Protein AF-A0A3N4JSL8-F1 (afdb_monomer)

Foldseek 3Di:
DPPPPPPPDDQCDADPQQQGQLLVCLLVLVLVSNVVQVVDPSHDQLRDGNQQQGSLLNNLQVLSLSSNLVSVPDPPDQQQRATNQNDGSLLNNLVDPPNVSSNVSSVVDPNHDQCRATNVGDGSD

Sequence (125 aa):
MSPVARDDVNPGTADDTDRTPLWWAARFGHDGVARLLLTRDDIHPNEPNNQGETPLWQAATPGHESVVRLLLTCNDINPDKPNIDGHTPLLQAASFDGHDGVVRLLLKRQDVNPDKPDLFGRTSL

InterPro domains:
  IPR002110 Ankyrin repeat [PF00023] (85-118)
  IPR002110 Ankyrin repeat [PF12796] (10-80)
  IPR002110 Ankyrin repeat [PS50088] (51-72)
  IPR002110 Ankyrin repeat [SM00248] (17-47)
  IPR002110 Ankyrin repeat [SM00248] (51-81)
  IPR002110 Ankyrin repeat [SM00248] (85-116)
  IPR036770 Ankyrin repeat-containing domain superfamily [G3DSA:1.25.40.20] (5-125)
  IPR036770 Ankyrin repeat-containing domain superfamily [SSF48403] (9-125)

Nearest PDB structures (foldseek):
  5et1-assembly2_B  TM=9.033E-01  e=1.658E-05  Mus musculus
  5et0-assembly2_C  TM=9.103E-01  e=2.287E-05  Mus musculus
  8pef-assembly1_A  TM=9.264E-01  e=3.704E-05  Homo sapiens
  5et0-assembly1_A  TM=9.108E-01  e=3.328E-05  Mus musculus
  5d68-assembly3_C  TM=8.826E-01  e=4.843E-05  Homo sapiens

Radius of gyration: 14.64 Å; Cα contacts (8 Å, |Δi|>4): 208; chains: 1; bounding box: 33×27×52 Å

Secondary structure (DSSP, 8-state):
------TT--TT---TTS--HHHHHHHHT-HHHHHHHTTSTT--TT---TTS--HHHHHHTTT-HHHHHHHTTSTT--TT---TTS--HHHHHHTSTT-HHHHHHHHT-TT--TT---TTS----

Solvent-accessible surface area (backbone atoms only — not comparable to full-atom values): 6980 Å² total; per-residue (Å²): 134,79,81,82,73,64,88,85,63,68,72,59,59,50,50,104,54,40,44,25,55,51,31,54,23,19,53,73,46,36,44,73,56,35,51,59,51,70,73,40,90,79,50,67,75,62,58,36,25,82,57,37,46,22,18,53,34,34,8,24,57,81,38,28,43,71,34,37,57,54,51,71,67,45,91,84,54,64,74,52,59,40,24,78,65,35,48,24,24,50,38,45,16,58,72,44,90,90,17,63,66,37,39,56,58,47,71,70,38,89,76,44,65,62,76,54,53,25,79,84,68,52,50,49,118

Mean predicted aligned error: 4.63 Å

Structure (mmCIF, N/CA/C/O backbone):
data_AF-A0A3N4JSL8-F1
#
_entry.id   AF-A0A3N4JSL8-F1
#
loop_
_atom_site.group_PDB
_atom_site.id
_atom_site.type_symbol
_atom_site.label_atom_id
_atom_site.label_alt_id
_atom_site.label_comp_id
_atom_site.label_asym_id
_atom_site.label_entity_id
_atom_site.label_seq_id
_atom_site.pdbx_PDB_ins_code
_atom_site.Cartn_x
_atom_site.Cartn_y
_atom_site.Cartn_z
_atom_site.occupancy
_atom_site.B_iso_or_equiv
_atom_site.auth_seq_id
_atom_site.auth_comp_id
_atom_site.auth_asym_id
_atom_site.auth_atom_id
_atom_site.pdbx_PDB_model_num
ATOM 1 N N . MET A 1 1 ? 7.280 2.026 -32.093 1.00 37.75 1 MET A N 1
ATOM 2 C CA . MET A 1 1 ? 8.493 1.735 -31.304 1.00 37.75 1 MET A CA 1
ATOM 3 C C . MET A 1 1 ? 8.029 1.096 -30.012 1.00 37.75 1 MET A C 1
ATOM 5 O O . MET A 1 1 ? 7.580 1.814 -29.130 1.00 37.75 1 MET A O 1
ATOM 9 N N . SER A 1 2 ? 8.010 -0.234 -29.950 1.00 38.78 2 SER A N 1
ATOM 10 C CA . SER A 1 2 ? 7.727 -0.941 -28.698 1.00 38.78 2 SER A CA 1
ATOM 11 C C . SER A 1 2 ? 8.917 -0.725 -27.758 1.00 38.78 2 SER A C 1
ATOM 13 O O . SER A 1 2 ? 10.052 -0.824 -28.233 1.00 38.78 2 SER A O 1
ATOM 15 N N . PRO A 1 3 ? 8.708 -0.380 -26.478 1.00 47.50 3 PRO A N 1
ATOM 16 C CA . PRO A 1 3 ? 9.803 -0.289 -25.525 1.00 47.50 3 PRO A CA 1
ATOM 17 C C . PRO A 1 3 ? 10.498 -1.647 -25.479 1.00 47.50 3 PRO A C 1
ATOM 19 O O . PRO A 1 3 ? 9.839 -2.671 -25.310 1.00 47.50 3 PRO A O 1
ATOM 22 N N . VAL A 1 4 ? 11.817 -1.665 -25.659 1.00 47.88 4 VAL A N 1
ATOM 23 C CA . VAL A 1 4 ? 12.622 -2.849 -25.358 1.00 47.88 4 VAL A CA 1
ATOM 24 C C . VAL A 1 4 ? 12.603 -2.976 -23.841 1.00 47.88 4 VAL A C 1
ATOM 26 O O . VAL A 1 4 ? 13.398 -2.343 -23.147 1.00 47.88 4 VAL A O 1
ATOM 29 N N . ALA A 1 5 ? 11.631 -3.722 -23.317 1.00 52.47 5 ALA A N 1
ATOM 30 C CA . ALA A 1 5 ? 11.745 -4.264 -21.980 1.00 52.47 5 ALA A CA 1
ATOM 31 C C . ALA A 1 5 ? 13.013 -5.121 -21.985 1.00 52.47 5 ALA A C 1
ATOM 33 O O . ALA A 1 5 ? 13.186 -6.014 -22.812 1.00 52.47 5 ALA A O 1
ATOM 34 N N . ARG A 1 6 ? 13.959 -4.754 -21.130 1.00 57.19 6 ARG A N 1
ATOM 35 C CA . ARG A 1 6 ? 15.118 -5.575 -20.827 1.00 57.19 6 ARG A CA 1
ATOM 36 C C . ARG A 1 6 ? 14.600 -6.793 -20.060 1.00 57.19 6 ARG A C 1
ATOM 38 O O . ARG A 1 6 ? 14.339 -6.687 -18.867 1.00 57.19 6 ARG A O 1
ATOM 45 N N . ASP A 1 7 ? 14.361 -7.896 -20.773 1.00 55.50 7 ASP A N 1
ATOM 46 C CA . ASP A 1 7 ? 13.850 -9.169 -20.225 1.00 55.50 7 ASP A CA 1
ATOM 47 C C . ASP A 1 7 ? 14.785 -9.793 -19.165 1.00 55.50 7 ASP A C 1
ATOM 49 O O . ASP A 1 7 ? 14.429 -10.777 -18.523 1.00 55.50 7 ASP A O 1
ATOM 53 N N . ASP A 1 8 ? 15.977 -9.227 -18.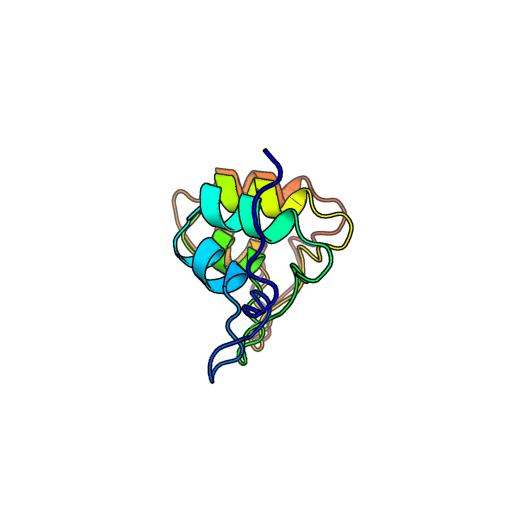957 1.00 63.66 8 ASP A N 1
ATOM 54 C CA . ASP A 1 8 ? 16.953 -9.616 -17.937 1.00 63.66 8 ASP A CA 1
ATOM 55 C C . ASP A 1 8 ? 16.745 -8.934 -16.573 1.00 63.66 8 ASP A C 1
ATOM 57 O O . ASP A 1 8 ? 17.347 -9.357 -15.585 1.00 63.66 8 ASP A O 1
ATOM 61 N N . VAL A 1 9 ? 15.892 -7.907 -16.480 1.00 64.94 9 VAL A N 1
ATOM 62 C CA . VAL A 1 9 ? 15.580 -7.233 -15.211 1.00 64.94 9 VAL A CA 1
ATOM 63 C C . VAL A 1 9 ? 14.206 -7.680 -14.725 1.00 64.94 9 VAL A C 1
ATOM 65 O O . VAL A 1 9 ? 13.203 -7.400 -15.375 1.00 64.94 9 VAL A O 1
ATOM 68 N N . ASN A 1 10 ? 14.153 -8.325 -13.557 1.00 76.31 10 ASN A N 1
ATOM 69 C CA . ASN A 1 10 ? 12.908 -8.615 -12.845 1.00 76.31 10 ASN A CA 1
ATOM 70 C C . ASN A 1 10 ? 12.588 -7.451 -11.881 1.00 76.31 10 ASN A C 1
ATOM 72 O O . ASN A 1 10 ? 13.168 -7.379 -10.795 1.00 76.31 10 ASN A O 1
ATOM 76 N N . PRO A 1 11 ? 11.678 -6.525 -12.235 1.00 74.19 11 PRO A N 1
ATOM 77 C CA . PRO A 1 11 ? 11.343 -5.387 -11.384 1.00 74.19 11 PRO A CA 1
ATOM 78 C C . PRO A 1 11 ? 10.478 -5.764 -10.173 1.00 74.19 11 PRO A C 1
ATOM 80 O O . PRO A 1 11 ? 10.131 -4.882 -9.393 1.00 74.19 11 PRO A O 1
ATOM 83 N N . GLY A 1 12 ? 10.117 -7.039 -10.009 1.00 78.56 12 GLY A N 1
ATOM 84 C CA . GLY A 1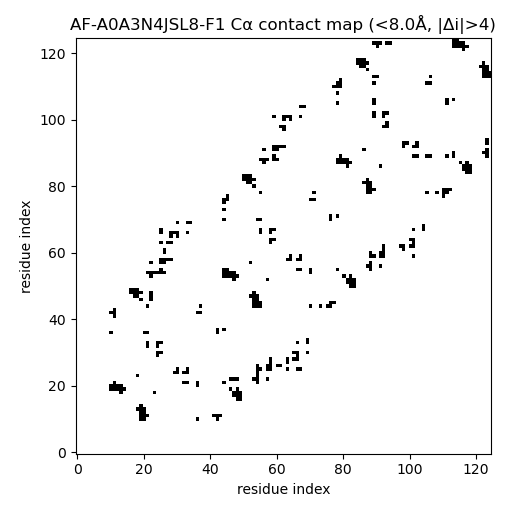 12 ? 9.497 -7.572 -8.798 1.00 78.56 12 GLY A CA 1
ATOM 85 C C . GLY A 1 12 ? 10.506 -8.060 -7.754 1.00 78.56 12 GLY A C 1
ATOM 86 O O . GLY A 1 12 ? 10.107 -8.365 -6.636 1.00 78.56 12 GLY A O 1
ATOM 87 N N . THR A 1 13 ? 11.806 -8.140 -8.077 1.00 86.56 13 THR A N 1
ATOM 88 C CA . THR A 1 13 ? 12.820 -8.611 -7.118 1.00 86.56 13 THR A CA 1
ATOM 89 C C . THR A 1 13 ? 12.963 -7.638 -5.954 1.00 86.56 13 THR A C 1
ATOM 91 O O . THR A 1 13 ? 13.188 -6.445 -6.153 1.00 86.56 13 THR A O 1
ATOM 94 N N . ALA A 1 14 ? 12.830 -8.162 -4.741 1.00 90.19 14 ALA A N 1
ATOM 95 C CA . ALA A 1 14 ? 12.967 -7.397 -3.518 1.00 90.19 14 ALA A CA 1
ATOM 96 C C . ALA A 1 14 ? 14.425 -7.304 -3.036 1.00 90.19 14 ALA A C 1
ATOM 98 O O . ALA A 1 14 ? 15.265 -8.122 -3.413 1.00 90.19 14 ALA A O 1
ATOM 99 N N . ASP A 1 15 ? 14.718 -6.299 -2.208 1.00 92.12 15 ASP A N 1
ATOM 100 C CA . ASP A 1 15 ? 15.977 -6.237 -1.454 1.00 92.12 15 ASP A CA 1
ATOM 101 C C . ASP A 1 15 ? 15.998 -7.225 -0.268 1.00 92.12 15 ASP A C 1
ATOM 103 O O . ASP A 1 15 ? 15.024 -7.931 -0.017 1.00 92.12 15 ASP A O 1
ATOM 107 N N . ASP A 1 16 ? 17.094 -7.251 0.501 1.00 94.12 16 ASP A N 1
ATOM 108 C CA . ASP A 1 16 ? 17.278 -8.143 1.665 1.00 94.12 16 ASP A CA 1
ATOM 109 C C . ASP A 1 16 ? 16.257 -7.919 2.806 1.00 94.12 16 ASP A C 1
ATOM 111 O O . ASP A 1 16 ? 16.291 -8.599 3.834 1.00 94.12 16 ASP A O 1
ATOM 115 N N . THR A 1 17 ? 15.368 -6.935 2.660 1.00 94.81 17 THR A N 1
ATOM 116 C CA . THR A 1 17 ? 14.274 -6.632 3.589 1.00 94.81 17 THR A CA 1
ATOM 117 C C . THR A 1 17 ? 12.895 -6.772 2.943 1.00 94.81 17 THR A C 1
ATOM 119 O O . THR A 1 17 ? 11.921 -6.211 3.445 1.00 94.81 17 THR A O 1
ATOM 122 N N . ASP A 1 18 ? 12.801 -7.515 1.841 1.00 95.94 18 ASP A N 1
ATOM 123 C CA . ASP A 1 18 ? 11.579 -7.764 1.071 1.00 95.94 18 ASP A CA 1
ATOM 124 C C . ASP A 1 18 ? 10.954 -6.489 0.463 1.00 95.94 18 ASP A C 1
ATOM 126 O O . ASP A 1 18 ? 9.770 -6.442 0.128 1.00 95.94 18 ASP A O 1
ATOM 130 N N . ARG A 1 19 ? 11.737 -5.419 0.264 1.00 97.25 19 ARG A N 1
ATOM 131 C CA . ARG A 1 19 ? 11.227 -4.195 -0.377 1.00 97.25 19 ARG A CA 1
ATOM 132 C C . ARG A 1 19 ? 11.364 -4.292 -1.887 1.00 97.25 19 ARG A C 1
ATOM 134 O O . ARG A 1 19 ? 12.469 -4.301 -2.427 1.00 97.25 19 ARG A O 1
ATOM 141 N N . THR A 1 20 ? 10.231 -4.296 -2.577 1.00 97.00 20 THR A N 1
ATOM 142 C CA . THR A 1 20 ? 10.179 -4.260 -4.043 1.00 97.00 20 THR A CA 1
ATOM 143 C C . THR A 1 20 ? 10.455 -2.848 -4.592 1.00 97.00 20 THR A C 1
ATOM 145 O O . THR A 1 20 ? 10.307 -1.845 -3.886 1.00 97.00 20 THR A O 1
ATOM 148 N N . PRO A 1 21 ? 10.793 -2.701 -5.882 1.00 97.56 21 PRO A N 1
ATOM 149 C CA . PRO A 1 21 ? 10.846 -1.397 -6.541 1.00 97.56 21 PRO A CA 1
ATOM 150 C C . PRO A 1 21 ? 9.556 -0.576 -6.403 1.00 97.56 21 PRO A C 1
ATOM 152 O O . PRO A 1 21 ? 9.622 0.645 -6.250 1.00 97.56 21 PRO A O 1
ATOM 155 N N . LEU A 1 22 ? 8.384 -1.226 -6.398 1.00 98.38 22 LEU A N 1
ATOM 156 C CA . LEU A 1 22 ? 7.103 -0.545 -6.185 1.00 98.38 22 LEU A CA 1
ATOM 157 C C . LEU A 1 22 ? 6.982 -0.015 -4.753 1.00 98.38 22 LEU A C 1
ATOM 159 O O . LEU A 1 22 ? 6.504 1.101 -4.556 1.00 98.38 22 LEU A O 1
ATOM 163 N N . TRP A 1 23 ? 7.468 -0.775 -3.768 1.00 98.44 23 TRP A N 1
ATOM 164 C CA . TRP A 1 23 ? 7.551 -0.336 -2.376 1.00 98.44 23 TRP A CA 1
ATOM 165 C C . TRP A 1 23 ? 8.385 0.946 -2.245 1.00 98.44 23 TRP A C 1
ATOM 167 O O . TRP A 1 23 ? 7.945 1.921 -1.634 1.00 98.44 23 TRP A O 1
ATOM 177 N N . TRP A 1 24 ? 9.557 0.989 -2.888 1.00 98.25 24 TRP A N 1
ATOM 178 C CA . TRP A 1 24 ? 10.427 2.169 -2.874 1.00 98.25 24 TRP A CA 1
ATOM 179 C C . TRP A 1 24 ? 9.808 3.367 -3.596 1.00 98.25 24 TRP A C 1
ATOM 181 O O . TRP A 1 24 ? 9.838 4.483 -3.071 1.00 98.25 24 TRP A O 1
ATOM 191 N N . ALA A 1 25 ? 9.202 3.142 -4.765 1.00 98.56 25 ALA A N 1
ATOM 192 C CA . ALA A 1 25 ? 8.494 4.191 -5.491 1.00 98.56 25 ALA A CA 1
ATOM 193 C C . ALA A 1 25 ? 7.353 4.781 -4.651 1.00 98.56 25 ALA A C 1
ATOM 195 O O . ALA A 1 25 ? 7.163 5.998 -4.637 1.00 98.56 25 ALA A O 1
ATOM 196 N N . ALA A 1 26 ? 6.635 3.936 -3.910 1.00 98.75 26 ALA A N 1
ATOM 197 C CA . ALA A 1 26 ? 5.559 4.363 -3.036 1.00 98.75 26 ALA A CA 1
ATOM 198 C C . ALA A 1 26 ? 6.049 5.167 -1.832 1.00 98.75 26 ALA A C 1
ATOM 200 O O . ALA A 1 26 ? 5.531 6.256 -1.598 1.00 98.75 26 ALA A O 1
ATOM 201 N N . ARG A 1 27 ? 7.093 4.703 -1.136 1.00 98.38 27 ARG A N 1
ATOM 202 C CA . ARG A 1 27 ? 7.686 5.405 0.015 1.00 98.38 27 ARG A CA 1
ATOM 203 C C . ARG A 1 27 ? 8.157 6.821 -0.316 1.00 98.38 27 ARG A C 1
ATOM 205 O O . ARG A 1 27 ? 8.020 7.732 0.499 1.00 98.38 27 ARG A O 1
ATOM 212 N N . PHE A 1 28 ? 8.732 7.008 -1.500 1.00 98.44 28 PHE A N 1
ATOM 213 C CA . PHE A 1 28 ? 9.281 8.299 -1.914 1.00 98.44 28 PHE A CA 1
ATOM 214 C C . PHE A 1 28 ? 8.331 9.133 -2.779 1.00 98.44 28 PHE A C 1
ATOM 216 O O . PHE A 1 28 ? 8.675 10.257 -3.135 1.00 98.44 28 PHE A O 1
ATOM 223 N N . GLY A 1 29 ? 7.142 8.623 -3.111 1.00 98.38 29 GLY A N 1
ATOM 224 C CA . GLY A 1 29 ? 6.151 9.376 -3.882 1.00 98.38 29 GLY A CA 1
ATOM 225 C C . GLY A 1 29 ? 6.469 9.474 -5.378 1.00 98.38 29 GLY A C 1
ATOM 226 O O . GLY A 1 29 ? 6.016 10.401 -6.044 1.00 98.38 29 GLY A O 1
ATOM 227 N N . HIS A 1 30 ? 7.247 8.536 -5.925 1.00 98.56 30 HIS A N 1
ATOM 228 C CA . HIS A 1 30 ? 7.648 8.519 -7.334 1.00 98.56 30 HIS A CA 1
ATOM 229 C C . HIS A 1 30 ? 6.503 7.985 -8.210 1.00 98.56 30 HIS A C 1
ATOM 231 O O . HIS A 1 30 ? 6.527 6.844 -8.679 1.00 98.56 30 HIS A O 1
ATOM 237 N N . ASP A 1 31 ? 5.494 8.817 -8.443 1.00 97.50 31 ASP A N 1
ATOM 238 C CA . ASP A 1 31 ? 4.273 8.490 -9.186 1.00 97.50 31 ASP A CA 1
ATOM 239 C C . ASP A 1 31 ? 4.536 7.952 -10.603 1.00 97.50 31 ASP A C 1
ATOM 241 O O . ASP A 1 31 ? 3.909 6.974 -11.016 1.00 97.50 31 ASP A O 1
ATOM 245 N N . GLY A 1 32 ? 5.493 8.533 -11.333 1.00 98.19 32 GLY A N 1
ATOM 246 C CA . GLY A 1 32 ? 5.878 8.061 -12.665 1.00 98.19 32 GLY A CA 1
ATOM 247 C C . GLY A 1 32 ? 6.475 6.650 -12.653 1.00 98.19 32 GLY A C 1
ATOM 248 O O . GLY A 1 32 ? 6.147 5.832 -13.514 1.00 98.19 32 GLY A O 1
ATOM 249 N N . VAL A 1 33 ? 7.303 6.340 -11.649 1.00 98.12 33 VAL A N 1
ATOM 250 C CA . VAL A 1 33 ? 7.920 5.013 -11.486 1.00 98.12 33 VAL A CA 1
ATOM 251 C C . VAL A 1 33 ? 6.876 3.994 -11.042 1.00 98.12 33 VAL A C 1
ATOM 253 O O . VAL A 1 33 ? 6.783 2.926 -11.640 1.00 98.12 33 VAL A O 1
ATOM 256 N N . ALA A 1 34 ? 6.043 4.339 -10.056 1.00 98.31 34 ALA A N 1
ATOM 257 C CA . ALA A 1 34 ? 4.953 3.480 -9.603 1.00 98.31 34 ALA A CA 1
ATOM 258 C C . ALA A 1 34 ? 3.995 3.144 -10.757 1.00 98.31 34 ALA A C 1
ATOM 260 O O . ALA A 1 34 ? 3.634 1.985 -10.942 1.00 98.31 34 ALA A O 1
ATOM 261 N N . ARG A 1 35 ? 3.645 4.136 -11.590 1.00 98.19 35 ARG A N 1
ATOM 262 C CA . ARG A 1 35 ? 2.793 3.924 -12.768 1.00 98.19 35 ARG A CA 1
ATOM 263 C C . ARG A 1 35 ? 3.438 2.974 -13.759 1.00 98.19 35 ARG A C 1
ATOM 265 O O . ARG A 1 35 ? 2.758 2.075 -14.228 1.00 98.19 35 ARG A O 1
ATOM 272 N N . LEU A 1 36 ? 4.721 3.162 -14.068 1.00 97.25 36 LEU A N 1
ATOM 273 C CA . LEU A 1 36 ? 5.443 2.282 -14.983 1.00 97.25 36 LEU A CA 1
ATOM 274 C C . LEU A 1 36 ? 5.463 0.835 -14.471 1.00 97.25 36 LEU A C 1
ATOM 276 O O . LEU A 1 36 ? 5.175 -0.080 -15.236 1.00 97.25 36 LEU A O 1
ATOM 280 N N . LEU A 1 37 ? 5.755 0.631 -13.186 1.00 96.75 37 LEU A N 1
ATOM 281 C CA . LEU A 1 37 ? 5.788 -0.700 -12.577 1.00 96.75 37 LEU A CA 1
ATOM 282 C C . LEU A 1 37 ? 4.416 -1.386 -12.639 1.00 96.75 37 LEU A C 1
ATOM 284 O O . LEU A 1 37 ? 4.328 -2.522 -13.088 1.00 96.75 37 LEU A O 1
ATOM 288 N N . LEU A 1 38 ? 3.343 -0.672 -12.296 1.00 96.38 38 LEU A N 1
ATOM 289 C CA . LEU A 1 38 ? 1.973 -1.202 -12.297 1.00 96.38 38 LEU A CA 1
ATOM 290 C C . LEU A 1 38 ? 1.394 -1.486 -13.698 1.00 96.38 38 LEU A C 1
ATOM 292 O O . LEU A 1 38 ? 0.278 -1.985 -13.795 1.00 96.38 38 LEU A O 1
ATOM 296 N N . THR A 1 39 ? 2.113 -1.177 -14.786 1.00 95.38 39 THR A N 1
ATOM 297 C CA . THR A 1 39 ? 1.725 -1.628 -16.141 1.00 95.38 39 THR A CA 1
ATOM 298 C C . THR A 1 39 ? 2.150 -3.059 -16.450 1.00 95.38 39 THR A C 1
ATOM 300 O O . THR A 1 39 ? 1.793 -3.574 -17.509 1.00 95.38 39 THR A O 1
ATOM 303 N N . ARG A 1 40 ? 2.937 -3.686 -15.572 1.00 92.75 40 ARG A N 1
ATOM 304 C CA . ARG A 1 40 ? 3.423 -5.048 -15.765 1.00 92.75 40 ARG A CA 1
ATOM 305 C C . ARG A 1 40 ? 2.595 -6.042 -14.960 1.00 92.75 40 ARG A C 1
ATOM 307 O O . ARG A 1 40 ? 2.311 -5.806 -13.791 1.00 92.75 40 ARG A O 1
ATOM 314 N N . ASP A 1 41 ? 2.300 -7.180 -15.576 1.00 90.00 41 ASP A N 1
ATOM 315 C CA . ASP A 1 41 ? 1.490 -8.243 -14.971 1.00 90.00 41 ASP A CA 1
ATOM 316 C C . ASP A 1 41 ? 2.232 -9.028 -13.871 1.00 90.00 41 ASP A C 1
ATOM 318 O O . ASP A 1 41 ? 1.603 -9.711 -13.068 1.00 90.00 41 ASP A O 1
ATOM 322 N N . ASP A 1 42 ? 3.567 -8.943 -13.826 1.00 89.88 42 ASP A N 1
ATOM 323 C CA . ASP A 1 42 ? 4.427 -9.617 -12.841 1.00 89.88 42 ASP A CA 1
ATOM 324 C C . ASP A 1 42 ? 4.648 -8.803 -11.554 1.00 89.88 42 ASP A C 1
ATOM 326 O O . ASP A 1 42 ? 5.382 -9.232 -10.663 1.00 89.88 42 ASP A O 1
ATOM 330 N N . ILE A 1 43 ? 4.025 -7.626 -11.442 1.00 94.25 43 ILE A N 1
ATOM 331 C CA . ILE A 1 43 ? 4.101 -6.776 -10.255 1.00 94.25 43 ILE A CA 1
ATOM 332 C C . ILE A 1 43 ? 2.878 -7.001 -9.372 1.00 94.25 43 ILE A C 1
ATOM 334 O O . ILE A 1 43 ? 1.742 -6.747 -9.760 1.00 94.25 43 ILE A O 1
ATOM 338 N N . HIS A 1 44 ? 3.134 -7.404 -8.131 1.00 95.75 44 HIS A N 1
ATOM 339 C CA . HIS A 1 44 ? 2.113 -7.613 -7.114 1.00 95.75 44 HIS A CA 1
ATOM 340 C C . HIS A 1 44 ? 2.026 -6.382 -6.186 1.00 95.75 44 HIS A C 1
ATOM 342 O O . HIS A 1 44 ? 2.946 -6.124 -5.404 1.00 95.75 44 HIS A O 1
ATOM 348 N N . PRO A 1 45 ? 0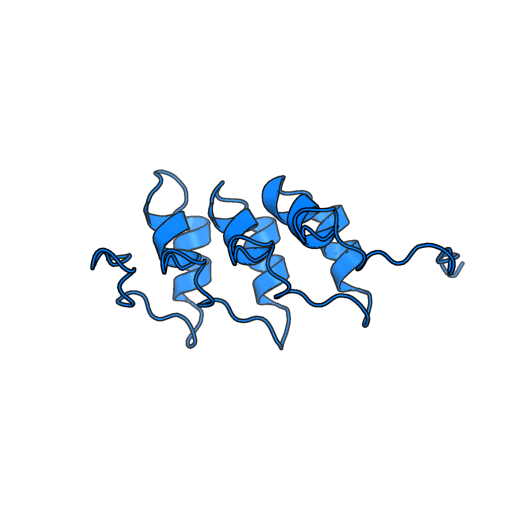.934 -5.592 -6.228 1.00 97.12 45 PRO A N 1
ATOM 349 C CA . PRO A 1 45 ? 0.853 -4.299 -5.538 1.00 97.12 45 PRO A CA 1
ATOM 350 C C . PRO A 1 45 ? 0.734 -4.399 -4.010 1.00 97.12 45 PRO A C 1
ATOM 352 O O . PRO A 1 45 ? 0.856 -3.391 -3.313 1.00 97.12 45 PRO A O 1
ATOM 355 N N . ASN A 1 46 ? 0.501 -5.605 -3.488 1.00 98.00 46 ASN A N 1
ATOM 356 C CA . ASN A 1 46 ? 0.335 -5.877 -2.062 1.00 98.00 46 ASN A CA 1
ATOM 357 C C . ASN A 1 46 ? 1.559 -6.521 -1.401 1.00 98.00 46 ASN A C 1
ATOM 359 O O . ASN A 1 46 ? 1.465 -6.845 -0.215 1.00 98.00 46 ASN A O 1
ATOM 363 N N . GLU A 1 47 ? 2.662 -6.731 -2.130 1.00 97.00 47 GLU A N 1
ATOM 364 C CA . GLU A 1 47 ? 3.867 -7.367 -1.578 1.00 97.00 47 GLU A CA 1
ATOM 365 C C . GLU A 1 47 ? 4.435 -6.531 -0.431 1.00 97.00 47 GLU A C 1
ATOM 367 O O . GLU A 1 47 ? 4.849 -5.387 -0.654 1.00 97.00 47 GLU A O 1
ATOM 372 N N . PRO A 1 48 ? 4.407 -7.045 0.807 1.00 97.69 48 PRO A N 1
ATOM 373 C CA . PRO A 1 48 ? 4.922 -6.317 1.945 1.00 97.69 48 PRO A CA 1
ATOM 374 C C . PRO A 1 48 ? 6.436 -6.493 2.065 1.00 97.69 48 PRO A C 1
ATOM 376 O O . PRO A 1 48 ? 6.991 -7.502 1.643 1.00 97.69 48 PRO A O 1
ATOM 379 N N . ASN A 1 49 ? 7.082 -5.554 2.749 1.00 97.88 49 ASN A N 1
ATOM 380 C CA . ASN A 1 49 ? 8.407 -5.817 3.302 1.00 97.88 49 ASN A CA 1
ATOM 381 C C . ASN A 1 49 ? 8.335 -6.798 4.494 1.00 97.88 49 ASN A C 1
ATOM 383 O O . ASN A 1 49 ? 7.255 -7.198 4.943 1.00 97.88 49 ASN A O 1
ATOM 387 N N . ASN A 1 50 ? 9.482 -7.112 5.094 1.00 97.69 50 ASN A N 1
ATOM 388 C CA . ASN A 1 50 ? 9.572 -7.982 6.273 1.00 97.69 50 ASN A CA 1
ATOM 389 C C . ASN A 1 50 ? 8.930 -7.402 7.562 1.00 97.69 50 ASN A C 1
ATOM 391 O O . ASN A 1 50 ? 8.882 -8.084 8.587 1.00 97.69 50 ASN A O 1
ATOM 395 N N . GLN A 1 51 ? 8.420 -6.165 7.538 1.00 98.19 51 GLN A N 1
ATOM 396 C CA . GLN A 1 51 ? 7.586 -5.560 8.590 1.00 98.19 51 GLN A CA 1
ATOM 397 C C . GLN A 1 51 ? 6.088 -5.583 8.239 1.00 98.19 51 GLN A C 1
ATOM 399 O O . GLN A 1 51 ? 5.266 -5.007 8.953 1.00 98.19 51 GLN A O 1
ATOM 404 N N . GLY A 1 52 ? 5.689 -6.256 7.160 1.00 98.06 52 GLY A N 1
ATOM 405 C CA . GLY A 1 52 ? 4.292 -6.305 6.731 1.00 98.06 52 GLY A CA 1
ATOM 406 C C . GLY A 1 52 ? 3.815 -5.026 6.031 1.00 98.06 52 GLY A C 1
ATOM 407 O O . GLY A 1 52 ? 2.633 -4.916 5.712 1.00 98.06 52 GLY A O 1
ATOM 408 N N . GLU A 1 53 ? 4.701 -4.059 5.782 1.00 98.50 53 GLU A N 1
ATOM 409 C CA . GLU A 1 53 ? 4.352 -2.761 5.205 1.00 98.50 53 GLU A CA 1
ATOM 410 C C . GLU A 1 53 ? 4.262 -2.876 3.681 1.00 98.50 53 GLU A C 1
ATOM 412 O O . GLU A 1 53 ? 5.261 -3.131 3.005 1.00 98.50 53 GLU A O 1
ATOM 417 N N . THR A 1 54 ? 3.067 -2.668 3.134 1.00 98.62 54 THR A N 1
ATOM 418 C CA . THR A 1 54 ? 2.815 -2.684 1.686 1.00 98.62 54 THR A CA 1
ATOM 419 C C . THR A 1 54 ? 3.233 -1.370 1.014 1.00 98.62 54 THR A C 1
ATOM 421 O O . THR A 1 54 ? 3.387 -0.349 1.693 1.00 98.62 54 THR A O 1
ATOM 424 N N . PRO A 1 55 ? 3.325 -1.326 -0.329 1.00 98.69 55 PRO A N 1
ATOM 425 C CA . PRO A 1 55 ? 3.468 -0.072 -1.060 1.00 98.69 55 PRO A CA 1
ATOM 426 C C . PRO A 1 55 ? 2.397 0.960 -0.682 1.00 98.69 55 PRO A C 1
ATOM 428 O O . PRO A 1 55 ? 2.713 2.128 -0.482 1.00 98.69 55 PRO A O 1
ATOM 431 N N . LEU A 1 56 ? 1.136 0.548 -0.507 1.00 98.81 56 LEU A N 1
ATOM 432 C CA . LEU A 1 56 ? 0.072 1.475 -0.112 1.00 98.81 56 LEU A CA 1
ATOM 433 C C . LEU A 1 56 ? 0.292 2.042 1.291 1.00 98.81 56 LEU A C 1
ATOM 435 O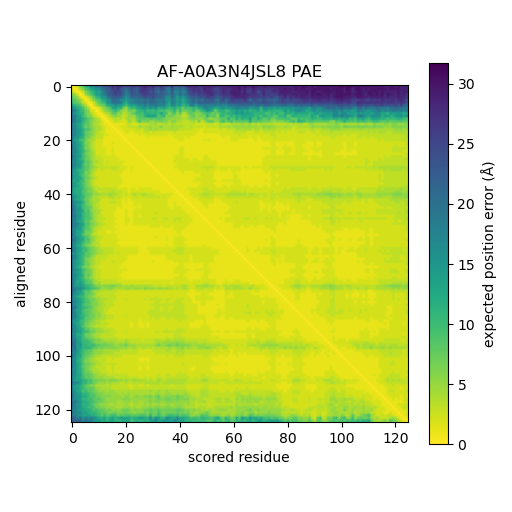 O . LEU A 1 56 ? 0.121 3.245 1.483 1.00 98.81 56 LEU A O 1
ATOM 439 N N . TRP A 1 57 ? 0.711 1.206 2.245 1.00 98.56 57 TRP A N 1
ATOM 440 C CA . TRP A 1 57 ? 1.092 1.663 3.581 1.00 98.56 57 TRP A CA 1
ATOM 441 C C . TRP A 1 57 ? 2.206 2.714 3.491 1.00 98.56 57 TRP A C 1
ATOM 443 O O . TRP A 1 57 ? 2.092 3.799 4.055 1.00 98.56 57 TRP A O 1
ATOM 453 N N . GLN A 1 58 ? 3.241 2.445 2.691 1.00 98.50 58 GLN A N 1
ATOM 454 C CA . GLN A 1 58 ? 4.377 3.352 2.517 1.00 98.50 58 GLN A CA 1
ATOM 455 C C . GLN A 1 58 ? 4.048 4.651 1.783 1.00 98.50 58 GLN A C 1
ATOM 457 O O . GLN A 1 58 ? 4.697 5.658 2.045 1.00 98.50 58 GLN A O 1
ATOM 462 N N . ALA A 1 59 ? 3.062 4.660 0.885 1.00 98.75 59 ALA A N 1
ATOM 463 C CA . ALA A 1 59 ? 2.566 5.895 0.281 1.00 98.75 59 ALA A CA 1
ATOM 464 C C . ALA A 1 59 ? 1.686 6.695 1.256 1.00 98.75 59 ALA A C 1
ATOM 466 O O . ALA A 1 59 ? 1.702 7.925 1.231 1.00 98.75 59 ALA A O 1
ATOM 467 N N . ALA A 1 60 ? 0.930 6.011 2.118 1.00 98.50 60 ALA A N 1
ATOM 468 C CA . ALA A 1 60 ? 0.036 6.644 3.080 1.00 98.50 60 ALA A CA 1
ATOM 469 C C . ALA A 1 60 ? 0.794 7.346 4.221 1.00 98.50 60 ALA A C 1
ATOM 471 O O . ALA A 1 60 ? 0.427 8.460 4.590 1.00 98.50 60 ALA A O 1
ATOM 472 N N . THR A 1 61 ? 1.874 6.740 4.727 1.00 96.44 61 THR A N 1
ATOM 473 C CA . THR A 1 61 ? 2.683 7.265 5.843 1.00 96.44 61 THR A CA 1
ATOM 474 C C . THR A 1 61 ? 3.202 8.696 5.649 1.00 96.44 61 THR A C 1
ATOM 476 O O . THR A 1 61 ? 3.048 9.488 6.569 1.00 96.44 61 THR A O 1
ATOM 479 N N . PRO A 1 62 ? 3.811 9.063 4.509 1.00 97.06 62 PRO A N 1
ATOM 480 C CA . PRO A 1 62 ? 4.242 10.431 4.207 1.00 97.06 62 PRO A CA 1
ATOM 481 C C . PRO A 1 62 ? 3.182 11.264 3.458 1.00 97.06 62 PRO A C 1
ATOM 483 O O . PRO A 1 62 ? 3.500 12.352 2.985 1.00 97.06 62 PRO A O 1
ATOM 486 N N . GLY A 1 63 ? 1.959 10.749 3.274 1.00 97.88 63 GLY A N 1
ATOM 487 C CA . GLY A 1 63 ? 0.877 11.498 2.632 1.00 97.88 63 GLY A CA 1
ATOM 488 C C . GLY A 1 63 ? 0.950 11.604 1.100 1.00 97.88 63 GLY A C 1
ATOM 489 O O . GLY A 1 63 ? 0.401 12.550 0.535 1.00 97.88 63 GLY A O 1
ATOM 490 N N . HIS A 1 64 ? 1.593 10.662 0.395 1.00 98.62 64 HIS A N 1
ATOM 491 C CA . HIS A 1 64 ? 1.771 10.701 -1.071 1.00 98.62 64 HIS A CA 1
ATOM 492 C C . HIS A 1 64 ? 0.470 10.406 -1.837 1.00 98.62 64 HIS A C 1
ATOM 494 O O . HIS A 1 64 ? 0.290 9.336 -2.428 1.00 98.62 64 HIS A O 1
ATOM 500 N N . GLU A 1 65 ? -0.441 11.381 -1.864 1.00 98.69 65 GLU A N 1
ATOM 501 C CA . GLU A 1 65 ? -1.804 11.246 -2.395 1.00 98.69 65 GLU A CA 1
ATOM 502 C C . GLU A 1 65 ? -1.858 10.681 -3.826 1.00 98.69 65 GLU A C 1
ATOM 504 O O . GLU A 1 65 ? -2.677 9.808 -4.124 1.00 98.69 65 GLU A O 1
ATOM 509 N N . SER A 1 66 ? -0.972 11.136 -4.717 1.00 98.62 66 SER A N 1
ATOM 510 C CA . SER A 1 66 ? -0.928 10.671 -6.110 1.00 98.62 66 SER A CA 1
ATOM 511 C C . SER A 1 66 ? -0.611 9.179 -6.224 1.00 98.62 66 SER A C 1
ATOM 513 O O . SER A 1 66 ? -1.222 8.488 -7.043 1.00 98.62 66 SER A O 1
ATOM 515 N N . VAL A 1 67 ? 0.303 8.664 -5.394 1.00 98.81 67 VAL A N 1
ATOM 516 C CA . VAL A 1 67 ? 0.654 7.238 -5.400 1.00 98.81 67 VAL A CA 1
ATOM 517 C C . VAL A 1 67 ? -0.425 6.406 -4.713 1.00 98.81 67 VAL A C 1
ATOM 519 O O . VAL A 1 67 ? -0.791 5.355 -5.236 1.00 98.81 67 VAL A O 1
ATOM 522 N N . VAL A 1 68 ? -1.012 6.898 -3.616 1.00 98.81 68 VAL A N 1
ATOM 523 C CA . VAL A 1 68 ? -2.175 6.259 -2.973 1.00 98.81 68 VAL A CA 1
ATOM 524 C C . VAL A 1 68 ? -3.310 6.091 -3.980 1.00 98.81 68 VAL A C 1
ATOM 526 O O . VAL A 1 68 ? -3.826 4.991 -4.161 1.00 98.81 68 VAL A O 1
ATOM 529 N N . ARG A 1 69 ? -3.667 7.162 -4.697 1.00 98.62 69 ARG A N 1
ATOM 530 C CA . ARG A 1 69 ? -4.711 7.125 -5.727 1.00 98.62 69 ARG A CA 1
ATOM 531 C C . ARG A 1 69 ? -4.407 6.089 -6.802 1.00 98.62 69 ARG A C 1
ATOM 533 O O . ARG A 1 69 ? -5.315 5.373 -7.202 1.00 98.62 69 ARG A O 1
ATOM 540 N N . LEU A 1 70 ? -3.159 6.024 -7.261 1.00 98.50 70 LEU A N 1
ATOM 541 C CA . LEU A 1 70 ? -2.720 5.067 -8.272 1.00 98.50 70 LEU A CA 1
ATOM 542 C C . LEU A 1 70 ? -2.846 3.620 -7.772 1.00 98.50 70 LEU A C 1
ATOM 544 O O . LEU A 1 70 ? -3.466 2.807 -8.450 1.00 98.50 70 LEU A O 1
ATOM 548 N N . LEU A 1 71 ? -2.336 3.308 -6.580 1.00 98.62 71 LEU A N 1
ATOM 549 C CA . LEU A 1 71 ? -2.410 1.960 -6.002 1.00 98.62 71 LEU A CA 1
ATOM 550 C C . LEU A 1 71 ? -3.859 1.515 -5.763 1.00 98.62 71 LEU A C 1
ATOM 552 O O . LEU A 1 71 ? -4.203 0.367 -6.021 1.00 98.62 71 LEU A O 1
ATOM 556 N N . LEU A 1 72 ? -4.739 2.433 -5.352 1.00 98.50 72 LEU A N 1
ATOM 557 C CA . LEU A 1 72 ? -6.165 2.151 -5.151 1.00 98.50 72 LEU A CA 1
ATOM 558 C C . LEU A 1 72 ? -6.945 1.861 -6.449 1.00 98.50 72 LEU A C 1
ATOM 560 O O . LEU A 1 72 ? -8.105 1.449 -6.368 1.00 98.50 72 LEU A O 1
ATOM 564 N N . THR A 1 73 ? -6.346 2.075 -7.629 1.00 97.44 73 THR A N 1
ATOM 565 C CA . THR A 1 73 ? -6.929 1.639 -8.913 1.00 97.44 73 THR A CA 1
ATOM 566 C C . THR A 1 73 ? -6.608 0.191 -9.279 1.00 97.44 73 THR A C 1
ATOM 568 O O . THR A 1 73 ? -7.241 -0.340 -10.189 1.00 97.44 73 THR A O 1
ATOM 571 N N . CYS A 1 74 ? -5.668 -0.462 -8.588 1.00 96.69 74 CYS A N 1
ATOM 572 C CA . CYS A 1 74 ? -5.376 -1.877 -8.803 1.00 96.69 74 CYS A CA 1
ATOM 573 C C . CYS A 1 74 ? -6.549 -2.732 -8.302 1.00 96.69 74 CYS A C 1
ATOM 575 O O . CYS A 1 74 ? -7.020 -2.556 -7.179 1.00 96.69 74 CYS A O 1
ATOM 577 N N . ASN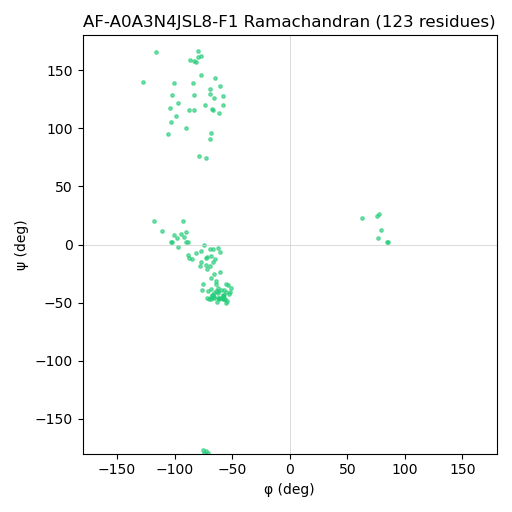 A 1 75 ? -7.034 -3.655 -9.135 1.00 91.75 75 ASN A N 1
ATOM 578 C CA . ASN A 1 75 ? -8.232 -4.449 -8.834 1.00 91.75 75 ASN A CA 1
ATOM 579 C C . ASN A 1 75 ? -8.060 -5.368 -7.616 1.00 91.75 75 ASN A C 1
ATOM 581 O O . ASN A 1 75 ? -9.029 -5.649 -6.917 1.00 91.75 75 ASN A O 1
ATOM 585 N N . ASP A 1 76 ? -6.842 -5.841 -7.381 1.00 92.94 76 ASP A N 1
ATOM 586 C CA . ASP A 1 76 ? -6.462 -6.788 -6.337 1.00 92.94 76 ASP A CA 1
ATOM 587 C C . ASP A 1 76 ? -5.870 -6.108 -5.091 1.00 92.94 76 ASP A C 1
ATOM 589 O O . ASP A 1 76 ? -5.419 -6.795 -4.175 1.00 92.94 76 ASP A O 1
ATOM 593 N N . ILE A 1 77 ? -5.857 -4.771 -5.027 1.00 98.06 77 ILE A N 1
ATOM 594 C CA . ILE A 1 77 ? -5.319 -4.040 -3.875 1.00 98.06 77 ILE A CA 1
ATOM 595 C C . ILE A 1 77 ? -6.090 -4.387 -2.594 1.00 98.06 77 ILE A 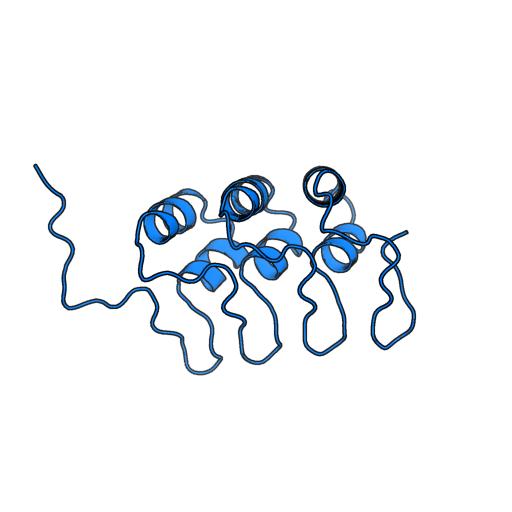C 1
ATOM 597 O O . ILE A 1 77 ? -7.319 -4.414 -2.582 1.00 98.06 77 ILE A O 1
ATOM 601 N N . ASN A 1 78 ? -5.367 -4.610 -1.497 1.00 98.19 78 ASN A N 1
ATOM 602 C CA . ASN A 1 78 ? -5.935 -4.731 -0.160 1.00 98.19 78 ASN A CA 1
ATOM 603 C C . ASN A 1 78 ? -5.629 -3.449 0.632 1.00 98.19 78 ASN A C 1
ATOM 605 O O . ASN A 1 78 ? -4.545 -3.334 1.218 1.00 98.19 78 ASN A O 1
ATOM 609 N N . PRO A 1 79 ? -6.559 -2.477 0.667 1.00 98.00 79 PRO A N 1
ATOM 610 C CA . PRO A 1 79 ? -6.313 -1.191 1.301 1.00 98.00 79 PRO A CA 1
ATOM 611 C C . PRO A 1 79 ? -6.282 -1.233 2.831 1.00 98.00 79 PRO A C 1
ATOM 613 O O . PRO A 1 79 ? -5.845 -0.270 3.457 1.00 98.00 79 PRO A O 1
ATOM 616 N N . ASP A 1 80 ? -6.710 -2.347 3.427 1.00 97.06 80 ASP A N 1
ATOM 617 C CA . ASP A 1 80 ? -6.838 -2.536 4.872 1.00 97.06 80 ASP A CA 1
ATOM 618 C C . ASP A 1 80 ? -5.809 -3.539 5.433 1.00 97.06 80 ASP A C 1
ATOM 620 O O . ASP A 1 80 ? -5.912 -3.994 6.580 1.00 97.06 80 ASP A O 1
ATOM 624 N N . LYS A 1 81 ? -4.802 -3.914 4.625 1.00 97.62 81 LYS A N 1
ATOM 625 C CA . LYS A 1 81 ? -3.714 -4.814 5.032 1.00 97.62 81 LYS A CA 1
ATOM 626 C C . LYS A 1 81 ? -2.847 -4.138 6.106 1.00 97.62 81 LYS A C 1
ATOM 628 O O . LYS A 1 81 ? -2.209 -3.131 5.800 1.00 97.62 81 LYS A O 1
ATOM 633 N N . PRO A 1 82 ? -2.801 -4.673 7.341 1.00 97.38 82 PRO A N 1
ATOM 634 C CA . PRO A 1 82 ? -1.989 -4.095 8.399 1.00 97.38 82 PRO A CA 1
ATOM 635 C C . PRO A 1 82 ? -0.520 -4.523 8.288 1.00 97.38 82 PRO A C 1
ATOM 637 O O . PRO A 1 82 ? -0.218 -5.582 7.726 1.00 97.38 82 PRO A O 1
ATOM 640 N N . ASN A 1 83 ? 0.371 -3.723 8.877 1.00 97.62 83 ASN A N 1
ATOM 641 C CA . ASN A 1 83 ? 1.745 -4.135 9.167 1.00 97.62 83 ASN A CA 1
ATOM 642 C C . ASN A 1 83 ? 1.789 -5.141 10.346 1.00 97.62 83 ASN A C 1
ATOM 644 O O . ASN A 1 83 ? 0.749 -5.524 10.892 1.00 97.62 83 ASN A O 1
ATOM 648 N N . ILE A 1 84 ? 2.987 -5.569 10.761 1.00 97.88 84 ILE A N 1
ATOM 649 C CA . ILE A 1 84 ? 3.156 -6.521 11.878 1.00 97.88 84 ILE A CA 1
ATOM 650 C C . ILE A 1 84 ? 2.614 -6.019 13.227 1.00 97.88 84 ILE A C 1
ATOM 652 O O . ILE A 1 84 ? 2.259 -6.841 14.067 1.00 97.88 84 ILE A O 1
ATOM 656 N N . ASP A 1 85 ? 2.502 -4.702 13.418 1.00 96.81 85 ASP A N 1
ATOM 657 C CA . ASP A 1 85 ? 1.974 -4.077 14.639 1.00 96.81 85 ASP A CA 1
ATOM 658 C C . ASP A 1 85 ? 0.451 -3.858 14.585 1.00 96.81 85 ASP A C 1
ATOM 660 O O . ASP A 1 85 ? -0.151 -3.302 15.506 1.00 96.81 85 ASP A O 1
ATOM 664 N N . GLY A 1 86 ? -0.203 -4.282 13.501 1.00 97.50 86 GLY A N 1
ATOM 665 C CA . GLY A 1 86 ? -1.634 -4.074 13.294 1.00 97.50 86 GLY A CA 1
ATOM 666 C C . GLY A 1 86 ? -1.990 -2.715 12.682 1.00 97.50 86 GLY A C 1
ATOM 667 O O . GLY A 1 86 ? -3.173 -2.449 12.479 1.00 97.50 86 GLY A O 1
ATOM 668 N N . HIS A 1 87 ? -1.017 -1.861 12.346 1.00 97.50 87 HIS A N 1
ATOM 669 C CA . HIS A 1 87 ? -1.299 -0.548 11.764 1.00 97.50 87 HIS A CA 1
ATOM 670 C C . HIS A 1 87 ? -1.757 -0.673 10.309 1.00 97.50 87 HIS A C 1
ATOM 672 O O . HIS A 1 87 ? -1.008 -1.141 9.447 1.00 97.50 87 HIS A O 1
ATOM 678 N N . THR A 1 88 ? -2.969 -0.205 10.018 1.00 98.19 88 THR A N 1
ATOM 679 C CA . THR A 1 88 ? -3.484 -0.082 8.647 1.00 98.19 88 THR A CA 1
ATOM 680 C C . THR A 1 88 ? -2.936 1.175 7.960 1.00 98.19 88 THR A C 1
ATOM 682 O O . THR A 1 88 ? -2.513 2.116 8.640 1.00 98.19 88 THR A O 1
ATOM 685 N N . PRO A 1 89 ? -2.981 1.255 6.615 1.00 98.38 89 PRO A N 1
ATOM 686 C CA . PRO A 1 89 ? -2.661 2.489 5.899 1.00 98.38 89 PRO A CA 1
ATOM 687 C C . PRO A 1 89 ? -3.497 3.688 6.368 1.00 98.38 89 PRO A C 1
ATOM 689 O O . PRO A 1 89 ? -2.991 4.807 6.409 1.00 98.38 89 PRO A O 1
ATOM 692 N N . LEU A 1 90 ? -4.762 3.462 6.750 1.00 98.44 90 LEU A N 1
ATOM 693 C CA . LEU A 1 90 ? -5.644 4.516 7.250 1.00 98.44 90 LEU A CA 1
ATOM 694 C C . LEU A 1 90 ? -5.215 5.015 8.633 1.00 98.44 90 LEU A C 1
ATOM 696 O O . LEU A 1 90 ? -5.091 6.226 8.801 1.00 98.44 90 LEU A O 1
ATOM 700 N N . LEU A 1 91 ? -4.924 4.112 9.577 1.00 97.25 91 LEU A N 1
ATOM 701 C CA . LEU A 1 91 ? -4.435 4.489 10.909 1.00 97.25 91 LEU A CA 1
ATOM 702 C C . LEU A 1 91 ? -3.152 5.310 10.795 1.00 97.25 91 LEU A C 1
ATOM 704 O O . LEU A 1 91 ? -2.992 6.345 11.442 1.00 97.25 91 LEU A O 1
ATOM 708 N N . GLN A 1 92 ? -2.253 4.859 9.924 1.00 96.25 92 GLN A N 1
ATOM 709 C CA . GLN A 1 92 ? -0.983 5.521 9.706 1.00 96.25 92 GLN A CA 1
ATOM 710 C C . GLN A 1 92 ? -1.168 6.907 9.078 1.00 96.25 92 GLN A C 1
ATOM 712 O O . GLN A 1 92 ? -0.580 7.861 9.570 1.00 96.25 92 GLN A O 1
ATOM 717 N N . ALA A 1 93 ? -2.016 7.056 8.054 1.00 97.44 93 ALA A N 1
ATOM 718 C CA . ALA A 1 93 ? -2.313 8.363 7.463 1.00 97.44 93 ALA A CA 1
ATOM 719 C C . ALA A 1 93 ? -2.977 9.323 8.463 1.00 97.44 93 ALA A C 1
ATOM 721 O O . ALA A 1 93 ? -2.605 10.491 8.513 1.00 97.44 93 ALA A O 1
ATOM 722 N N . ALA A 1 94 ? -3.922 8.833 9.271 1.00 97.06 94 ALA A N 1
ATOM 723 C CA . ALA A 1 94 ? -4.651 9.633 10.257 1.00 97.06 94 ALA A CA 1
ATOM 724 C C . ALA A 1 94 ? -3.776 10.093 11.440 1.00 97.06 94 ALA A C 1
ATOM 726 O O . ALA A 1 94 ? -4.130 11.040 12.135 1.00 97.06 94 ALA A O 1
ATOM 727 N N . SER A 1 95 ? -2.625 9.447 11.658 1.00 94.50 95 SER A N 1
ATOM 728 C CA . SER A 1 95 ? -1.695 9.771 12.749 1.00 94.50 95 SER A CA 1
ATOM 729 C C . SER A 1 95 ? -0.831 11.016 12.496 1.00 94.50 95 SER A C 1
ATOM 731 O O . SER A 1 95 ? -0.084 11.419 13.389 1.00 94.50 95 SER A O 1
ATOM 733 N N . PHE A 1 96 ? -0.894 11.619 11.304 1.00 94.06 96 PHE A N 1
ATOM 734 C CA . PHE A 1 96 ? -0.105 12.801 10.947 1.00 94.06 96 PHE A CA 1
ATOM 735 C C . PHE A 1 96 ? -0.992 13.926 10.411 1.00 94.06 96 PHE A C 1
ATOM 737 O O . PHE A 1 96 ? -1.894 13.704 9.601 1.00 94.06 96 PHE A O 1
ATOM 744 N N . ASP A 1 97 ? -0.675 15.155 10.811 1.00 92.00 97 ASP A N 1
ATOM 745 C CA . ASP A 1 97 ? -1.336 16.349 10.292 1.00 92.00 97 ASP A CA 1
ATOM 746 C C . ASP A 1 97 ? -1.060 16.537 8.790 1.00 92.00 97 ASP A C 1
ATOM 748 O O . ASP A 1 97 ? 0.045 16.302 8.300 1.00 92.00 97 ASP A O 1
ATOM 752 N N . GLY A 1 98 ? -2.065 17.019 8.051 1.00 92.38 98 GLY A N 1
ATOM 753 C CA . GLY A 1 98 ? -1.937 17.366 6.631 1.00 92.38 98 GLY A CA 1
ATOM 754 C C . GLY A 1 98 ? -2.140 16.209 5.646 1.00 92.38 98 GLY A C 1
ATOM 755 O O . GLY A 1 98 ? -2.062 16.425 4.437 1.00 92.38 98 GLY A O 1
ATOM 756 N N . HIS A 1 99 ? -2.453 14.997 6.118 1.00 97.19 99 HIS A N 1
ATOM 757 C CA . HIS A 1 99 ? -2.730 13.830 5.264 1.00 97.19 99 HIS A CA 1
ATOM 758 C C . HIS A 1 99 ? -4.226 13.639 4.939 1.00 97.19 99 HIS A C 1
ATOM 760 O O . HIS A 1 99 ? -4.645 12.562 4.505 1.00 97.19 99 HIS A O 1
ATOM 766 N N . ASP A 1 100 ? -5.045 14.690 5.080 1.00 97.31 100 ASP A N 1
ATOM 767 C CA . ASP A 1 100 ? -6.497 14.666 4.834 1.00 97.31 100 ASP A CA 1
ATOM 768 C C . ASP A 1 100 ? -6.876 14.079 3.468 1.00 97.31 100 ASP A C 1
ATOM 770 O O . ASP A 1 100 ? -7.886 13.385 3.333 1.00 97.31 100 ASP A O 1
ATOM 774 N N . GLY A 1 101 ? -6.072 14.357 2.438 1.00 98.12 101 GLY A N 1
ATOM 775 C CA . GLY A 1 101 ? -6.274 13.831 1.090 1.00 98.12 101 GLY A CA 1
ATOM 776 C C . GLY A 1 101 ? -6.200 12.304 1.041 1.00 98.12 101 GLY A C 1
ATOM 777 O O . GLY A 1 101 ? -7.099 11.653 0.504 1.00 98.12 101 GLY A O 1
ATOM 778 N N . VAL A 1 102 ? -5.180 11.724 1.678 1.00 98.62 102 VAL A N 1
ATOM 779 C CA . VAL A 1 102 ? -5.000 10.269 1.790 1.00 98.62 102 VAL A CA 1
ATOM 780 C C . VAL A 1 102 ? -6.109 9.645 2.632 1.00 98.62 102 VAL A C 1
ATOM 782 O O . VAL A 1 102 ? -6.723 8.673 2.190 1.00 98.62 102 VAL A O 1
ATOM 785 N N . VAL A 1 103 ? -6.430 10.233 3.789 1.00 98.38 103 VAL A N 1
ATOM 786 C CA . VAL A 1 103 ? -7.527 9.765 4.656 1.00 98.38 103 VAL A CA 1
ATOM 787 C C . VAL A 1 103 ? -8.846 9.726 3.878 1.00 98.38 103 VAL A C 1
ATOM 789 O O . VAL A 1 103 ? -9.540 8.709 3.865 1.00 98.38 103 VAL A O 1
ATOM 792 N N . ARG A 1 104 ? -9.167 10.791 3.131 1.00 98.44 104 ARG A N 1
ATOM 793 C CA . ARG A 1 104 ? -10.369 10.848 2.281 1.00 98.44 104 ARG A CA 1
ATOM 794 C C . ARG A 1 104 ? -10.352 9.830 1.145 1.00 98.44 104 ARG A C 1
ATOM 796 O O . ARG A 1 104 ? -11.424 9.382 0.744 1.00 98.44 104 ARG A O 1
ATOM 803 N N . LEU A 1 105 ? -9.193 9.508 0.571 1.00 98.56 105 LEU A N 1
ATOM 804 C CA . LEU A 1 105 ? -9.089 8.475 -0.464 1.00 98.56 105 LEU A CA 1
ATOM 805 C C . LEU A 1 105 ? -9.350 7.081 0.109 1.00 98.56 105 LEU A C 1
ATOM 807 O O . LEU A 1 105 ? -10.116 6.326 -0.487 1.00 98.56 105 LEU A O 1
ATOM 811 N N . LEU A 1 106 ? -8.763 6.769 1.264 1.00 98.25 106 LEU A N 1
ATOM 812 C CA . LEU A 1 106 ? -8.936 5.481 1.931 1.00 98.25 106 LEU A CA 1
ATOM 813 C C . LEU A 1 106 ? -10.372 5.299 2.442 1.00 98.25 106 LEU A C 1
ATOM 815 O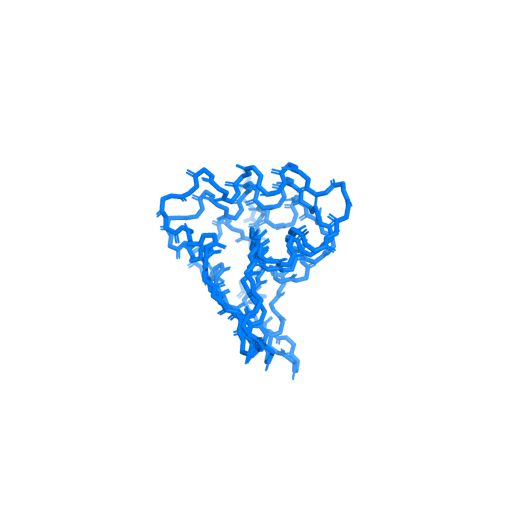 O . LEU A 1 106 ? -10.975 4.272 2.171 1.00 98.25 106 LEU A O 1
ATOM 819 N N . LEU A 1 107 ? -10.991 6.312 3.056 1.00 98.12 107 LEU A N 1
ATOM 820 C CA . LEU A 1 107 ? -12.383 6.223 3.540 1.00 98.12 107 LEU A CA 1
ATOM 821 C C . LEU A 1 107 ? -13.441 6.092 2.428 1.00 98.12 107 LEU A C 1
ATOM 823 O O . LEU A 1 107 ? -14.586 5.742 2.701 1.00 98.12 107 LEU A O 1
ATOM 827 N N . LYS A 1 108 ? -13.096 6.377 1.165 1.00 98.00 108 LYS A N 1
ATOM 828 C CA . LYS A 1 108 ? -13.996 6.139 0.019 1.00 98.00 108 LYS A CA 1
ATOM 829 C C . LYS A 1 108 ? -14.066 4.668 -0.391 1.00 98.00 108 LYS A C 1
ATOM 831 O O . LYS A 1 108 ? -14.944 4.301 -1.172 1.00 98.00 108 LYS A O 1
ATOM 836 N N . ARG A 1 109 ? -13.127 3.845 0.073 1.00 97.56 109 ARG A N 1
ATOM 837 C CA . ARG A 1 109 ? -13.071 2.413 -0.204 1.00 97.56 109 ARG A CA 1
ATOM 838 C C . ARG A 1 109 ? -13.998 1.672 0.757 1.00 97.56 109 ARG A C 1
ATOM 840 O O . ARG A 1 109 ? -13.928 1.864 1.962 1.00 97.56 109 ARG A O 1
ATOM 847 N N . GLN A 1 110 ? -14.873 0.827 0.216 1.00 96.06 110 GLN A N 1
ATOM 848 C CA . GLN A 1 110 ? -15.823 0.044 1.021 1.00 96.06 110 GLN A CA 1
ATOM 849 C C . GLN A 1 110 ? -15.147 -1.090 1.804 1.00 96.06 110 GLN A C 1
ATOM 851 O O . GLN A 1 110 ? -15.699 -1.584 2.779 1.00 96.06 110 GLN A O 1
ATOM 856 N N . ASP A 1 111 ? -13.964 -1.504 1.358 1.00 95.88 111 ASP A N 1
ATOM 857 C CA . ASP A 1 111 ? -13.115 -2.543 1.936 1.00 95.88 111 ASP A CA 1
ATOM 858 C C . ASP A 1 111 ? -12.117 -2.003 2.978 1.00 95.88 111 ASP A C 1
ATOM 860 O O . ASP A 1 111 ? -11.232 -2.737 3.409 1.00 95.88 111 ASP A O 1
ATOM 864 N N . VAL A 1 112 ? -12.260 -0.743 3.406 1.00 97.75 112 VAL A N 1
ATOM 865 C CA . VAL A 1 112 ? -11.494 -0.142 4.510 1.00 97.75 112 VAL A CA 1
ATOM 866 C C . VAL A 1 112 ? -12.358 -0.082 5.765 1.00 97.75 112 VAL A C 1
ATOM 868 O O . VAL A 1 112 ? -13.466 0.453 5.733 1.00 97.75 112 VAL A O 1
ATOM 871 N N . ASN A 1 113 ? -11.834 -0.590 6.883 1.00 97.06 113 ASN A N 1
ATOM 872 C CA . ASN A 1 113 ? -12.485 -0.491 8.185 1.00 97.06 113 ASN A CA 1
ATOM 873 C C . ASN A 1 113 ? -11.802 0.599 9.041 1.00 97.06 113 ASN A C 1
ATOM 875 O O . ASN A 1 113 ? -10.712 0.355 9.563 1.00 97.06 113 ASN A O 1
ATOM 879 N N . PRO A 1 114 ? -12.417 1.785 9.223 1.00 95.06 114 PRO A N 1
ATOM 880 C CA . PRO A 1 114 ? -11.824 2.865 10.017 1.00 95.06 114 PRO A CA 1
ATOM 881 C C . PRO A 1 114 ? -11.681 2.542 11.509 1.00 95.06 114 PRO A C 1
ATOM 883 O O . PRO A 1 114 ? -10.775 3.065 12.163 1.00 95.06 114 PRO A O 1
ATOM 886 N N . ASP A 1 115 ? -12.515 1.633 12.013 1.00 94.81 115 ASP A N 1
ATOM 887 C CA . ASP A 1 115 ? -12.572 1.246 13.423 1.00 94.81 115 ASP A CA 1
ATOM 888 C C . ASP A 1 115 ? -11.718 0.006 13.720 1.00 94.81 115 ASP A C 1
ATOM 890 O O . ASP A 1 115 ? -11.804 -0.575 14.802 1.00 94.81 115 ASP A O 1
ATOM 894 N N . LYS A 1 116 ? -10.908 -0.454 12.756 1.00 91.62 116 LYS A N 1
ATOM 895 C CA . LYS A 1 116 ? -10.016 -1.596 12.955 1.00 91.62 116 LYS A CA 1
ATOM 896 C C . LYS A 1 116 ? -8.926 -1.227 13.967 1.00 91.62 116 LYS A C 1
ATOM 898 O O . LYS A 1 116 ? -8.129 -0.335 13.671 1.00 91.62 116 LYS A O 1
ATOM 903 N N . PRO A 1 117 ? -8.866 -1.898 15.133 1.00 92.62 117 PRO A N 1
ATOM 904 C CA . PRO A 1 117 ? -7.852 -1.600 16.125 1.00 92.62 117 PRO A CA 1
ATOM 905 C C . PRO A 1 117 ? -6.506 -2.205 15.723 1.00 92.62 117 PRO A C 1
ATOM 907 O O . PRO A 1 117 ? -6.450 -3.303 15.158 1.00 92.62 117 PRO A O 1
ATOM 910 N N . ASP A 1 118 ? -5.424 -1.514 16.065 1.00 93.00 118 ASP A N 1
ATOM 911 C CA . ASP A 1 118 ? -4.088 -2.106 16.073 1.00 93.00 118 ASP A CA 1
ATOM 912 C C . ASP A 1 118 ? -3.874 -3.032 17.288 1.00 93.00 118 ASP A C 1
ATOM 914 O O . ASP A 1 118 ? -4.773 -3.243 18.111 1.00 93.00 118 ASP A O 1
ATOM 918 N N . LEU A 1 119 ? -2.665 -3.587 17.433 1.00 94.25 119 LEU A N 1
ATOM 919 C CA . LEU A 1 119 ? -2.330 -4.455 18.571 1.00 94.25 119 LEU A CA 1
ATOM 920 C C . LEU A 1 119 ? -2.350 -3.734 19.933 1.00 94.25 119 LEU A C 1
ATOM 922 O O . LEU A 1 119 ? -2.332 -4.395 20.972 1.00 94.25 119 LEU A O 1
ATOM 926 N N . PHE A 1 120 ? -2.413 -2.402 19.944 1.00 92.19 120 PHE A N 1
ATOM 927 C CA . PHE A 1 120 ? -2.488 -1.562 21.139 1.00 92.19 120 PHE A CA 1
ATOM 928 C C . PHE A 1 120 ? -3.909 -1.034 21.402 1.00 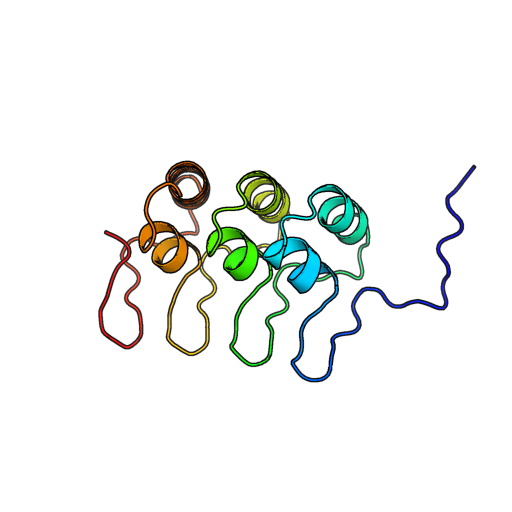92.19 120 PHE A C 1
ATOM 930 O O . PHE A 1 120 ? -4.114 -0.293 22.365 1.00 92.19 120 PHE A O 1
ATOM 937 N N . GLY A 1 121 ? -4.891 -1.415 20.578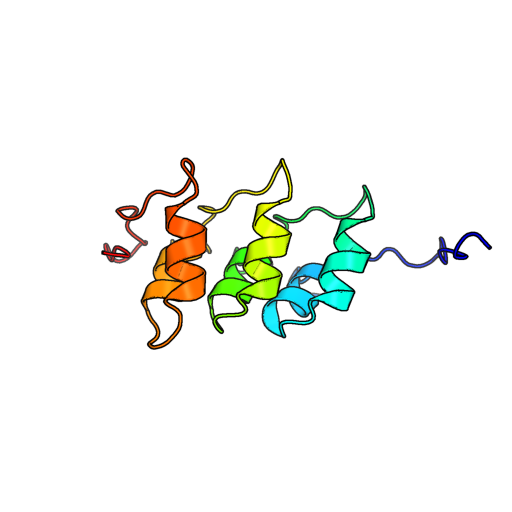 1.00 91.50 121 GLY A N 1
ATOM 938 C CA . GLY A 1 121 ? -6.280 -0.974 20.695 1.00 91.50 121 GLY A CA 1
ATOM 939 C C . GLY A 1 121 ? -6.557 0.424 20.133 1.00 91.50 121 GLY A C 1
ATOM 940 O O . GLY A 1 121 ? -7.623 0.970 20.408 1.00 91.50 121 GLY A O 1
ATOM 941 N N . ARG A 1 122 ? -5.629 1.020 19.373 1.00 90.50 122 ARG A N 1
ATOM 942 C CA . ARG A 1 122 ? -5.825 2.328 18.727 1.00 90.50 122 ARG A CA 1
ATOM 943 C C . ARG A 1 122 ? -6.566 2.168 17.405 1.00 90.50 122 ARG A C 1
ATOM 945 O O . ARG A 1 122 ? -6.257 1.266 16.629 1.00 90.50 122 ARG A O 1
ATOM 952 N N . THR A 1 123 ? -7.495 3.077 17.140 1.00 92.31 123 THR A N 1
ATOM 953 C CA . THR A 1 123 ? -8.284 3.170 15.905 1.00 92.31 123 THR A CA 1
ATOM 954 C C . THR A 1 123 ? -7.976 4.471 15.165 1.00 92.31 123 THR A C 1
ATOM 956 O O . THR A 1 123 ? -7.333 5.368 15.710 1.00 92.31 123 THR A O 1
ATOM 959 N N . SER A 1 124 ? -8.382 4.556 13.893 1.00 86.25 124 SER A N 1
ATOM 960 C CA . SER A 1 124 ? -8.111 5.740 13.054 1.00 86.25 124 SER A CA 1
ATOM 961 C C . SER A 1 124 ? -9.051 6.917 13.352 1.00 86.25 124 SER A C 1
ATOM 963 O O . SER A 1 124 ? -8.763 8.044 12.951 1.00 86.25 124 SER A O 1
ATOM 965 N N . LEU A 1 125 ? -10.182 6.631 14.003 1.00 80.69 125 LEU A N 1
ATOM 966 C CA . LEU A 1 125 ? -11.207 7.553 14.501 1.00 80.69 125 LEU A CA 1
ATOM 967 C C . LEU A 1 125 ? -11.340 7.375 16.016 1.00 80.69 125 LEU A C 1
ATOM 969 O O . LEU A 1 125 ? -11.683 8.374 16.684 1.00 80.69 125 LEU A O 1
#

pLDDT: mean 92.67, std 12.41, range [37.75, 98.81]

Organism: NCBI:txid1336337